Protein AF-A0A7C3RPQ7-F1 (afdb_monomer_lite)

Radius of gyration: 27.74 Å; chains: 1; bounding box: 63×37×67 Å

Structure (mmCIF, N/CA/C/O backbone):
data_AF-A0A7C3RPQ7-F1
#
_entry.id   AF-A0A7C3RPQ7-F1
#
loop_
_atom_site.group_PDB
_atom_site.id
_atom_site.type_symbol
_atom_site.label_atom_id
_atom_site.label_alt_id
_atom_site.label_comp_id
_atom_site.label_asym_id
_atom_site.label_entity_id
_atom_site.label_seq_id
_atom_site.pdbx_PDB_ins_code
_atom_site.Cartn_x
_atom_site.Cartn_y
_atom_site.Cartn_z
_atom_site.occupancy
_atom_site.B_iso_or_equiv
_atom_site.auth_seq_id
_atom_site.auth_comp_id
_atom_site.auth_asym_id
_atom_site.auth_atom_id
_atom_site.pdbx_PDB_model_num
ATOM 1 N N . MET A 1 1 ? -21.076 -0.444 33.026 1.00 83.12 1 MET A N 1
ATOM 2 C CA . MET A 1 1 ? -22.097 0.282 33.820 1.00 83.12 1 MET A CA 1
ATOM 3 C C . MET A 1 1 ? -21.781 0.429 35.318 1.00 83.12 1 MET A C 1
ATOM 5 O O . MET A 1 1 ? -22.045 1.489 35.872 1.00 83.12 1 MET A O 1
ATOM 9 N N . VAL A 1 2 ? -21.189 -0.571 35.990 1.00 81.50 2 VAL A N 1
ATOM 10 C CA . VAL A 1 2 ? -20.869 -0.505 37.440 1.00 81.50 2 VAL A CA 1
ATOM 11 C C . VAL A 1 2 ? -19.926 0.653 37.807 1.00 81.50 2 VAL A C 1
ATOM 13 O O . VAL A 1 2 ? -20.178 1.352 38.784 1.00 81.50 2 VAL A O 1
ATOM 16 N N . ILE A 1 3 ? -18.874 0.889 37.015 1.00 82.00 3 ILE A N 1
ATOM 17 C CA . ILE A 1 3 ? -17.899 1.972 37.252 1.00 82.00 3 ILE A CA 1
ATOM 18 C C . ILE A 1 3 ? -18.553 3.350 37.078 1.00 82.00 3 ILE A C 1
ATOM 20 O O . ILE A 1 3 ? -18.459 4.184 37.970 1.00 82.00 3 ILE A O 1
ATOM 24 N N . ALA A 1 4 ? -19.298 3.556 35.986 1.00 77.06 4 ALA A N 1
ATOM 25 C CA . ALA A 1 4 ? -20.034 4.799 35.747 1.00 77.06 4 ALA A CA 1
ATOM 26 C C . ALA A 1 4 ? -21.041 5.102 36.871 1.00 77.06 4 ALA A C 1
ATOM 28 O O . ALA A 1 4 ? -21.122 6.231 37.339 1.00 77.06 4 ALA A O 1
ATOM 29 N N . LYS A 1 5 ? -21.751 4.085 37.383 1.00 82.25 5 LYS A N 1
ATOM 30 C CA . LYS A 1 5 ? -22.675 4.253 38.516 1.00 82.25 5 LYS A CA 1
ATOM 31 C C . LYS A 1 5 ? -21.952 4.718 39.786 1.00 82.25 5 LYS A C 1
ATOM 33 O O . LYS A 1 5 ? -22.475 5.562 40.506 1.00 82.25 5 LYS A O 1
ATOM 38 N N . LYS A 1 6 ? -20.753 4.185 40.057 1.00 82.12 6 LYS A N 1
ATOM 39 C CA . LYS A 1 6 ? -19.916 4.627 41.186 1.00 82.12 6 LYS A CA 1
ATOM 40 C C . LYS A 1 6 ? -19.424 6.065 40.999 1.00 82.12 6 LYS A C 1
ATOM 42 O O . LYS A 1 6 ? -19.478 6.830 41.952 1.00 82.12 6 LYS A O 1
ATOM 47 N N . ALA A 1 7 ? -19.015 6.438 39.787 1.00 78.25 7 ALA A N 1
ATOM 48 C CA . ALA A 1 7 ? -18.583 7.799 39.470 1.00 78.25 7 ALA A CA 1
ATOM 49 C C . ALA A 1 7 ? -19.721 8.825 39.630 1.00 78.25 7 ALA A C 1
ATOM 51 O O . ALA A 1 7 ? -19.494 9.899 40.179 1.00 78.25 7 ALA A O 1
ATOM 52 N N . ALA A 1 8 ? -20.954 8.481 39.233 1.00 78.56 8 ALA A N 1
ATOM 53 C CA . ALA A 1 8 ? -22.124 9.342 39.440 1.00 78.56 8 ALA A CA 1
ATOM 54 C C . ALA A 1 8 ? -22.437 9.520 40.931 1.00 78.56 8 ALA A C 1
ATOM 56 O O . ALA A 1 8 ? -22.646 10.636 41.395 1.00 78.56 8 ALA A O 1
ATOM 57 N N . ALA A 1 9 ? -22.399 8.430 41.706 1.00 80.12 9 ALA A N 1
ATOM 58 C CA . ALA A 1 9 ? -22.599 8.483 43.156 1.00 80.12 9 ALA A CA 1
ATOM 59 C C . ALA A 1 9 ? -21.505 9.289 43.881 1.00 80.12 9 ALA A C 1
ATOM 61 O O . ALA A 1 9 ? -21.768 9.884 44.921 1.00 80.12 9 ALA A O 1
ATOM 62 N N . ALA A 1 10 ? -20.292 9.323 43.324 1.00 84.75 10 ALA A N 1
ATOM 63 C CA . ALA A 1 10 ? -19.179 10.131 43.810 1.00 84.75 10 ALA A CA 1
ATOM 64 C C . ALA A 1 10 ? -19.203 11.589 43.301 1.00 84.75 10 ALA A C 1
ATOM 66 O O . ALA A 1 10 ? -18.283 12.344 43.606 1.00 84.75 10 ALA A O 1
ATOM 67 N N . GLY A 1 11 ? -20.207 11.986 42.506 1.00 84.50 11 GLY A N 1
ATOM 68 C CA . GLY A 1 11 ? -20.312 13.327 41.916 1.00 84.50 11 GLY A CA 1
ATOM 69 C C . GLY A 1 11 ? -19.257 13.640 40.848 1.00 84.50 11 GLY A C 1
ATOM 70 O O . GLY A 1 11 ? -19.089 14.795 40.474 1.00 84.50 11 GLY A O 1
ATOM 71 N N . GLN A 1 12 ? -18.529 12.631 40.360 1.00 82.19 12 GLN A N 1
ATOM 72 C CA . GLN A 1 12 ? -17.470 12.791 39.355 1.00 82.19 12 GLN A CA 1
ATOM 73 C C . GLN A 1 12 ? -18.015 12.901 37.928 1.00 82.19 12 GLN A C 1
ATOM 75 O O . GLN A 1 12 ? -17.314 13.365 37.034 1.00 82.19 12 GLN A O 1
ATOM 80 N N . ILE A 1 13 ? -19.253 12.458 37.711 1.00 85.25 13 ILE A N 1
ATOM 81 C CA . ILE A 1 13 ? -19.991 12.673 36.469 1.00 85.25 13 ILE A CA 1
ATOM 82 C C . ILE A 1 13 ? -21.340 13.292 36.798 1.00 85.25 13 ILE A C 1
ATOM 84 O O . ILE A 1 13 ? -21.960 12.957 37.810 1.00 85.25 13 ILE A O 1
ATOM 88 N N . ASP A 1 14 ? -21.781 14.191 35.926 1.00 88.81 14 ASP A N 1
ATOM 89 C CA . ASP A 1 14 ? -23.092 14.808 36.035 1.00 88.81 14 ASP A CA 1
ATOM 90 C C . ASP A 1 14 ? -24.215 13.754 35.946 1.00 88.81 14 ASP A C 1
ATOM 92 O O . ASP A 1 14 ? -24.106 12.743 35.244 1.00 88.81 14 ASP A O 1
ATOM 96 N N . THR A 1 15 ? -25.308 13.989 36.676 1.00 84.06 15 THR A N 1
ATOM 97 C CA . THR A 1 15 ? -26.418 13.029 36.777 1.00 84.06 15 THR A CA 1
ATOM 98 C C . THR A 1 15 ? -27.167 12.893 35.451 1.00 84.06 15 THR A C 1
ATOM 100 O O . THR A 1 15 ? -27.585 11.789 35.099 1.00 84.06 15 THR A O 1
ATOM 103 N N . VAL A 1 16 ? -27.293 13.982 34.683 1.00 86.75 16 VAL A N 1
ATOM 104 C CA . VAL A 1 16 ? -27.917 13.963 33.352 1.00 86.75 16 VAL A CA 1
ATOM 105 C C . VAL A 1 16 ? -27.021 13.210 32.372 1.00 86.75 16 VAL A C 1
ATOM 107 O O . VAL A 1 16 ? -27.500 12.332 31.655 1.00 86.75 16 VAL A O 1
ATOM 110 N N . ALA A 1 17 ? -25.710 13.463 32.413 1.00 85.19 17 ALA A N 1
ATOM 111 C CA . ALA A 1 17 ? -24.733 12.735 31.600 1.00 85.19 17 ALA A CA 1
ATOM 112 C C . ALA A 1 17 ? -24.715 11.222 31.904 1.00 85.19 17 ALA A C 1
ATOM 114 O O . ALA A 1 17 ? -24.620 10.391 30.996 1.00 85.19 17 ALA A O 1
ATOM 115 N N . PHE A 1 18 ? -24.843 10.838 33.177 1.00 88.06 18 PHE A N 1
ATOM 116 C CA . PHE A 1 18 ? -24.952 9.433 33.569 1.00 88.06 18 PHE A CA 1
ATOM 117 C C . PHE A 1 18 ? -26.238 8.777 33.055 1.00 88.06 18 PHE A C 1
ATOM 119 O O . PHE A 1 18 ? -26.205 7.632 32.595 1.00 88.06 18 PHE A O 1
ATOM 126 N N . GLU A 1 19 ? -27.366 9.481 33.128 1.00 89.88 19 GLU A N 1
ATOM 127 C CA . GLU A 1 19 ? -28.651 8.960 32.668 1.00 89.88 19 GLU A CA 1
ATOM 128 C C . GLU A 1 19 ? -28.667 8.772 31.145 1.00 89.88 19 GLU A C 1
ATOM 130 O O . GLU A 1 19 ? -29.094 7.725 30.654 1.00 89.88 19 GLU A O 1
ATOM 135 N N . GLU A 1 20 ? -28.094 9.712 30.394 1.00 91.06 20 GLU A N 1
ATOM 136 C CA . GLU A 1 20 ? -27.922 9.571 28.948 1.00 91.06 20 GLU A CA 1
ATOM 137 C C . GLU A 1 20 ? -27.051 8.353 28.593 1.00 91.06 20 GLU A C 1
ATOM 139 O O . GLU A 1 20 ? -27.412 7.542 27.731 1.00 91.06 20 GLU A O 1
ATOM 144 N N . LEU A 1 21 ? -25.933 8.170 29.305 1.00 89.88 21 LEU A N 1
ATOM 145 C CA . LEU A 1 21 ? -25.074 6.997 29.150 1.00 89.88 21 LEU A CA 1
ATOM 146 C C . LEU A 1 21 ? -25.831 5.698 29.457 1.00 89.88 21 LEU A C 1
ATOM 148 O O . LEU A 1 21 ? -25.684 4.715 28.728 1.00 89.88 21 LEU A O 1
ATOM 152 N N . ARG A 1 22 ? -26.657 5.683 30.510 1.00 91.31 22 ARG A N 1
ATOM 153 C CA . ARG A 1 22 ? -27.467 4.520 30.896 1.00 91.31 22 ARG A CA 1
ATOM 154 C C . ARG A 1 22 ? -28.444 4.128 29.796 1.00 91.31 22 ARG A C 1
ATOM 156 O O . ARG A 1 22 ? -28.529 2.945 29.470 1.00 91.31 22 ARG A O 1
ATOM 163 N N . VAL A 1 23 ? -29.156 5.096 29.222 1.00 93.25 23 VAL A N 1
ATOM 164 C CA . VAL A 1 23 ? -30.125 4.850 28.145 1.00 93.25 23 VAL A CA 1
ATOM 165 C C . VAL A 1 23 ? -29.431 4.253 26.921 1.00 93.25 23 VAL A C 1
ATOM 167 O O . VAL A 1 23 ? -29.853 3.205 26.428 1.00 93.25 23 VAL A O 1
ATOM 170 N N . ARG A 1 24 ? -28.325 4.859 26.471 1.00 91.44 24 ARG A N 1
ATOM 171 C CA . ARG A 1 24 ? -27.569 4.374 25.304 1.00 91.44 24 ARG A CA 1
ATOM 172 C C . ARG A 1 24 ? -26.973 2.986 25.541 1.00 91.44 24 ARG A C 1
ATOM 174 O O . ARG A 1 24 ? -27.089 2.115 24.682 1.00 91.44 24 ARG A O 1
ATOM 181 N N . PHE A 1 25 ? -26.383 2.758 26.715 1.00 91.44 25 PHE A N 1
ATOM 182 C CA . PHE A 1 25 ? -25.832 1.455 27.086 1.00 91.44 25 PHE A CA 1
ATOM 183 C C . PHE A 1 25 ? -26.914 0.370 27.097 1.00 91.44 25 PHE A C 1
ATOM 185 O O . PHE A 1 25 ? -26.709 -0.705 26.537 1.00 91.44 25 PHE A O 1
ATOM 192 N N . ASN A 1 26 ? -28.079 0.655 27.686 1.00 92.19 26 ASN A N 1
ATOM 193 C CA . ASN A 1 26 ? -29.179 -0.303 27.754 1.00 92.19 26 ASN A CA 1
ATOM 194 C C . ASN A 1 26 ? -29.728 -0.653 26.366 1.00 92.19 26 ASN A C 1
ATOM 196 O O . ASN A 1 26 ? -30.037 -1.816 26.129 1.00 92.19 26 ASN A O 1
ATOM 200 N N . ALA A 1 27 ? -29.802 0.309 25.441 1.00 92.94 27 ALA A N 1
ATOM 201 C CA . ALA A 1 27 ? -30.223 0.042 24.066 1.00 92.94 27 ALA A CA 1
ATOM 202 C C . ALA A 1 27 ? -29.279 -0.947 23.358 1.00 92.94 27 ALA A C 1
ATOM 204 O O . ALA A 1 27 ? -29.734 -1.934 22.781 1.00 92.94 27 ALA A O 1
ATOM 205 N N . VAL A 1 28 ? -27.963 -0.730 23.469 1.00 91.44 28 VAL A N 1
ATOM 206 C CA . VAL A 1 28 ? -26.951 -1.644 22.909 1.00 91.44 28 VAL A CA 1
ATOM 207 C C . VAL A 1 28 ? -27.006 -3.010 23.593 1.00 91.44 28 VAL A C 1
ATOM 20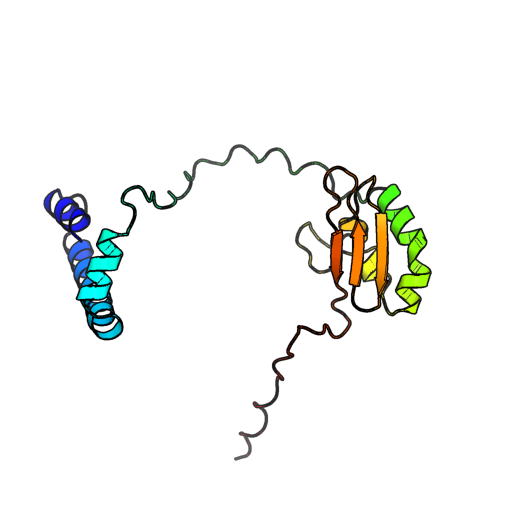9 O O . VAL A 1 28 ? -26.919 -4.036 22.924 1.00 91.44 28 VAL A O 1
ATOM 212 N N . HIS A 1 29 ? -27.187 -3.042 24.914 1.00 88.25 29 HIS A N 1
ATOM 213 C CA . HIS A 1 29 ? -27.254 -4.285 25.676 1.00 88.25 29 HIS A CA 1
ATOM 214 C C . HIS A 1 29 ? -28.483 -5.133 25.312 1.00 88.25 29 HIS A C 1
ATOM 216 O O . HIS A 1 29 ? -28.347 -6.334 25.107 1.00 88.25 29 HIS A O 1
ATOM 222 N N . GLN A 1 30 ? -29.659 -4.515 25.166 1.00 92.44 30 GLN A N 1
ATOM 223 C CA . GLN A 1 30 ? -30.880 -5.205 24.735 1.00 92.44 30 GLN A CA 1
ATOM 224 C C . GLN A 1 30 ? -30.756 -5.744 23.307 1.00 92.44 30 GLN A C 1
ATOM 226 O O . GLN A 1 30 ? -31.116 -6.891 23.049 1.00 92.44 30 GLN A O 1
ATOM 231 N N . TRP A 1 31 ? -30.185 -4.952 22.393 1.00 94.12 31 TRP A N 1
ATOM 232 C CA . TRP A 1 31 ? -29.884 -5.424 21.042 1.00 94.12 31 TRP A CA 1
ATOM 233 C C . TRP A 1 31 ? -28.925 -6.621 21.063 1.00 94.12 31 TRP A C 1
ATOM 235 O O . TRP A 1 31 ? -29.178 -7.624 20.400 1.00 94.12 31 TRP A O 1
ATOM 245 N N . ALA A 1 32 ? -27.864 -6.547 21.869 1.00 89.12 32 ALA A N 1
ATOM 246 C CA . ALA A 1 32 ? -26.887 -7.620 21.984 1.00 89.12 32 ALA A CA 1
ATOM 247 C C . ALA A 1 32 ? -27.517 -8.906 22.537 1.00 89.12 32 ALA A C 1
ATOM 249 O O . ALA A 1 32 ? -27.265 -9.973 21.984 1.00 89.12 32 ALA A O 1
ATOM 250 N N . ILE A 1 33 ? -28.358 -8.820 23.577 1.00 92.44 33 ILE A N 1
ATOM 251 C CA . ILE A 1 33 ? -29.079 -9.985 24.118 1.00 92.44 33 ILE A CA 1
ATOM 252 C C . ILE A 1 33 ? -29.952 -10.620 23.034 1.00 92.44 33 ILE A C 1
ATOM 254 O O . ILE A 1 33 ? -29.911 -11.833 22.857 1.00 92.44 33 ILE A O 1
ATOM 258 N N . GLY A 1 34 ? -30.703 -9.811 22.283 1.00 90.25 34 GLY A N 1
ATOM 259 C CA . GLY A 1 34 ? -31.560 -10.316 21.211 1.00 90.25 34 GLY A CA 1
ATOM 260 C C . GLY A 1 34 ? -30.787 -10.947 20.048 1.00 90.25 34 GLY A C 1
ATOM 261 O O . GLY A 1 34 ? -31.275 -11.896 19.442 1.00 90.25 34 GLY A O 1
ATOM 262 N N . HIS A 1 35 ? -29.594 -10.438 19.731 1.00 92.06 35 HIS A N 1
ATOM 263 C CA . HIS A 1 35 ? -28.811 -10.900 18.584 1.00 92.06 35 HIS A CA 1
ATOM 264 C C . HIS A 1 35 ? -27.888 -12.084 18.905 1.00 92.06 35 HIS A C 1
ATOM 266 O O . HIS A 1 35 ? -27.747 -12.988 18.086 1.00 92.06 35 HIS A O 1
ATOM 272 N N . PHE A 1 36 ? -27.263 -12.086 20.084 1.00 89.00 36 PHE A N 1
ATOM 273 C CA . PHE A 1 36 ? -26.253 -13.076 20.471 1.00 89.00 36 PHE A CA 1
ATOM 274 C C . PHE A 1 36 ? -26.744 -14.082 21.518 1.00 89.00 36 PHE A C 1
ATOM 276 O O . PHE A 1 36 ? -26.122 -15.126 21.681 1.00 89.00 36 PHE A O 1
ATOM 283 N N . GLY A 1 37 ? -27.842 -13.792 22.220 1.00 89.69 37 GLY A N 1
ATOM 284 C CA . GLY A 1 37 ? -28.292 -14.572 23.370 1.00 89.69 37 GLY A CA 1
ATOM 285 C C . GLY A 1 37 ? -27.540 -14.209 24.654 1.00 89.69 37 GLY A C 1
ATOM 286 O O . GLY A 1 37 ? -26.344 -13.909 24.654 1.00 89.69 37 GLY A O 1
ATOM 287 N N . GLU A 1 38 ? -28.255 -14.229 25.779 1.00 89.38 38 GLU A N 1
ATOM 288 C CA . GLU A 1 38 ? -27.708 -13.840 27.085 1.00 89.38 38 GLU A CA 1
ATOM 289 C C . GLU A 1 38 ? -26.572 -14.768 27.547 1.00 89.38 38 GLU A C 1
ATOM 291 O O . GLU A 1 38 ? -25.544 -14.295 28.031 1.00 89.38 38 GLU A O 1
ATOM 296 N N . GLU A 1 39 ? -26.711 -16.080 27.338 1.00 86.81 39 GLU A N 1
ATOM 297 C CA . GLU A 1 39 ? -25.714 -17.070 27.763 1.00 86.81 39 GLU A CA 1
ATOM 298 C C . GLU A 1 39 ? -24.375 -16.900 27.033 1.00 86.81 39 GLU A C 1
ATOM 300 O O . GLU A 1 39 ? -23.323 -16.860 27.674 1.00 86.81 39 GLU A O 1
ATOM 305 N N . CYS A 1 40 ? -24.399 -16.698 25.711 1.00 85.38 40 CYS A N 1
ATOM 306 C CA . CYS A 1 40 ? -23.189 -16.459 24.923 1.00 85.38 40 CYS A CA 1
ATOM 307 C C . CYS A 1 40 ? -22.487 -15.151 25.317 1.00 85.38 40 CYS A C 1
ATOM 309 O O . CYS A 1 40 ? -21.257 -15.095 25.361 1.00 85.38 40 CYS A O 1
ATOM 311 N N . LEU A 1 41 ? -23.248 -14.100 25.648 1.00 86.06 41 LEU A N 1
ATOM 312 C CA . LEU A 1 41 ? -22.678 -12.847 26.149 1.00 86.06 41 LEU A CA 1
ATOM 313 C C . LEU A 1 41 ? -22.011 -13.035 27.514 1.00 86.06 41 LEU A C 1
ATOM 315 O O . LEU A 1 41 ? -20.927 -12.497 27.743 1.00 86.06 41 LEU A O 1
ATOM 319 N N . LEU A 1 42 ? -22.628 -13.803 28.415 1.00 85.75 42 LEU A N 1
ATOM 320 C CA . LEU A 1 42 ? -22.053 -14.102 29.726 1.00 85.75 42 LEU A CA 1
ATOM 321 C C . LEU A 1 42 ? -20.761 -14.917 29.611 1.00 85.75 42 LEU A C 1
ATOM 323 O O . LEU A 1 42 ? -19.800 -14.622 30.324 1.00 85.75 42 LEU A O 1
ATOM 327 N N . GLU A 1 43 ? -20.702 -15.897 28.709 1.00 87.19 43 GLU A N 1
ATOM 328 C CA . GLU A 1 43 ? -19.467 -16.642 28.438 1.00 87.19 43 GLU A CA 1
ATOM 329 C C . GLU A 1 43 ? -18.363 -15.741 27.876 1.00 87.19 43 GLU A C 1
ATOM 331 O O . GLU A 1 43 ? -17.235 -15.763 28.373 1.00 87.19 43 GLU A O 1
ATOM 336 N N . ALA A 1 44 ? -18.693 -14.880 26.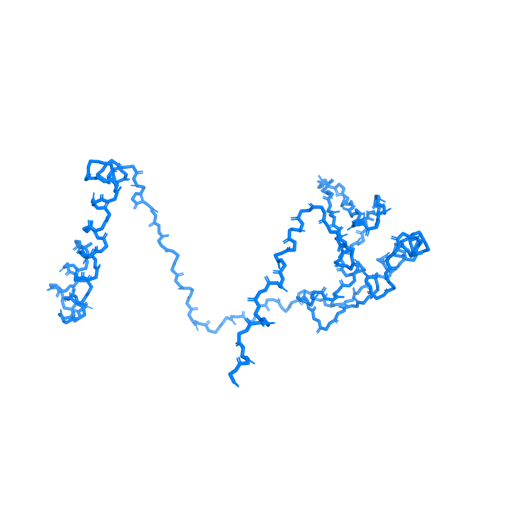910 1.00 84.56 44 ALA A N 1
ATOM 337 C CA . ALA A 1 44 ? -17.738 -13.936 26.338 1.00 84.56 44 ALA A CA 1
ATOM 338 C C . ALA A 1 44 ? -17.179 -12.966 27.393 1.00 84.56 44 ALA A C 1
ATOM 340 O O . ALA A 1 44 ? -15.978 -12.699 27.413 1.00 84.56 44 ALA A O 1
ATOM 341 N N . VAL A 1 45 ? -18.019 -12.478 28.314 1.00 81.19 45 VAL A N 1
ATOM 342 C CA . VAL A 1 45 ? -17.581 -11.617 29.425 1.00 81.19 45 VAL A CA 1
ATOM 343 C C . VAL A 1 45 ? -16.667 -12.369 30.396 1.00 81.19 45 VAL A C 1
ATOM 345 O O . VAL A 1 45 ? -15.714 -11.779 30.899 1.00 81.19 45 VAL A O 1
ATOM 348 N N . ARG A 1 46 ? -16.906 -13.663 30.646 1.00 82.25 46 ARG A N 1
ATOM 349 C CA . ARG A 1 46 ? -16.030 -14.491 31.497 1.00 82.25 46 ARG A CA 1
ATOM 350 C C . ARG A 1 46 ? -14.664 -14.750 30.859 1.00 82.25 46 ARG A C 1
ATOM 352 O O . ARG A 1 46 ? -13.676 -14.835 31.581 1.00 82.25 46 ARG A O 1
ATOM 359 N N . GLY A 1 47 ? -14.610 -14.867 29.531 1.00 81.88 47 GLY A N 1
ATOM 360 C CA . GLY A 1 47 ? -13.366 -15.016 28.769 1.00 81.88 47 GLY A CA 1
ATOM 361 C C . GLY A 1 47 ? -12.637 -13.697 28.487 1.00 81.88 47 GLY A C 1
ATOM 362 O O . GLY A 1 47 ? -11.489 -13.715 28.037 1.00 81.88 47 GLY A O 1
ATOM 363 N N . LEU A 1 48 ? -13.276 -12.550 28.740 1.00 79.44 48 LEU A N 1
ATOM 364 C CA . LEU A 1 48 ? -12.684 -11.241 28.498 1.00 79.44 48 LEU A CA 1
ATOM 365 C C . LEU A 1 48 ? -11.572 -10.977 29.512 1.00 79.44 48 LEU A C 1
ATOM 367 O O . LEU A 1 48 ? -11.782 -10.991 30.726 1.00 79.44 48 LEU A O 1
ATOM 371 N N . ARG A 1 49 ? -10.370 -10.696 29.009 1.00 72.81 49 ARG A N 1
ATOM 372 C CA . ARG A 1 49 ? -9.242 -10.396 29.882 1.00 72.81 49 ARG A CA 1
ATOM 373 C C . ARG A 1 49 ? -9.467 -9.065 30.603 1.00 72.81 49 ARG A C 1
ATOM 375 O O . ARG A 1 49 ? -9.644 -8.024 29.974 1.00 72.81 49 ARG A O 1
ATOM 382 N N . ALA A 1 50 ? -9.419 -9.101 31.932 1.00 66.94 50 ALA A N 1
ATOM 383 C CA . ALA A 1 50 ? -9.591 -7.926 32.788 1.00 66.94 50 ALA A CA 1
ATOM 384 C C . ALA A 1 50 ? -8.410 -6.935 32.730 1.00 66.94 50 ALA A C 1
ATOM 386 O O . ALA A 1 50 ? -8.503 -5.846 33.288 1.00 66.94 50 ALA A O 1
ATOM 387 N N . ASP A 1 51 ? -7.307 -7.307 32.075 1.00 73.31 51 ASP A N 1
ATOM 388 C CA . ASP A 1 51 ? -6.083 -6.511 31.946 1.00 73.31 51 ASP A CA 1
ATOM 389 C C . ASP A 1 51 ? -6.031 -5.666 30.662 1.00 73.31 51 ASP A C 1
ATOM 391 O O . ASP A 1 51 ? -4.993 -5.081 30.346 1.00 73.31 51 ASP A O 1
ATOM 395 N N . TYR A 1 52 ? -7.140 -5.577 29.919 1.00 68.44 52 TYR A N 1
ATOM 396 C CA . TYR A 1 52 ? -7.220 -4.692 28.766 1.00 68.44 52 TYR A CA 1
ATOM 397 C C . TYR A 1 52 ? -7.212 -3.224 29.213 1.00 68.44 52 TYR A C 1
ATOM 399 O O . TYR A 1 52 ? -8.225 -2.680 29.658 1.00 68.44 52 TYR A O 1
ATOM 407 N N . ASN A 1 53 ? -6.061 -2.569 29.063 1.00 67.38 53 ASN A N 1
ATOM 408 C CA . ASN A 1 53 ? -5.963 -1.120 29.156 1.00 67.38 53 ASN A CA 1
ATOM 409 C C . ASN A 1 53 ? -6.432 -0.512 27.835 1.00 67.38 53 ASN A C 1
ATOM 411 O O . ASN A 1 53 ? -5.817 -0.734 26.790 1.00 67.38 53 ASN A O 1
ATOM 415 N N . ALA A 1 54 ? -7.523 0.257 27.886 1.00 66.19 54 ALA A N 1
ATOM 416 C CA . ALA A 1 54 ? -7.926 1.081 26.756 1.00 66.19 54 ALA A CA 1
ATOM 417 C C . ALA A 1 54 ? -6.751 2.000 26.369 1.00 66.19 54 ALA A C 1
ATOM 419 O O . ALA A 1 54 ? -6.094 2.526 27.273 1.00 66.19 54 ALA A O 1
ATOM 420 N N . PRO A 1 55 ? -6.471 2.201 25.069 1.00 72.19 55 PRO A N 1
ATOM 421 C CA . PRO A 1 55 ? -5.441 3.136 24.642 1.00 72.19 55 PRO A CA 1
ATOM 422 C C . PRO A 1 55 ? -5.759 4.507 25.237 1.00 72.19 55 PRO A C 1
ATOM 424 O O . PRO A 1 55 ? -6.792 5.102 24.924 1.00 72.19 55 PRO A O 1
ATOM 427 N N . VAL A 1 56 ? -4.915 4.969 26.156 1.00 78.00 56 VAL A N 1
ATOM 428 C CA . VAL A 1 56 ? -5.052 6.303 26.735 1.00 78.00 56 VAL A CA 1
ATOM 429 C C . VAL A 1 56 ? -4.733 7.288 25.608 1.00 78.00 56 VAL A C 1
ATOM 431 O O . VAL A 1 56 ? -3.698 7.108 24.960 1.00 78.00 56 VAL A O 1
ATOM 434 N N . PRO A 1 57 ? -5.597 8.279 25.313 1.00 67.56 57 PRO A N 1
ATOM 435 C CA . PRO A 1 57 ? -5.230 9.343 24.388 1.00 67.56 57 PRO A CA 1
ATOM 436 C C . PRO A 1 57 ? -3.930 9.974 24.888 1.00 67.56 57 PRO A C 1
ATOM 438 O O . PRO A 1 57 ? -3.817 10.295 26.072 1.00 67.56 57 PRO A O 1
ATOM 441 N N . GLU A 1 58 ? -2.928 10.052 24.014 1.00 70.06 58 GLU A N 1
ATOM 442 C CA . 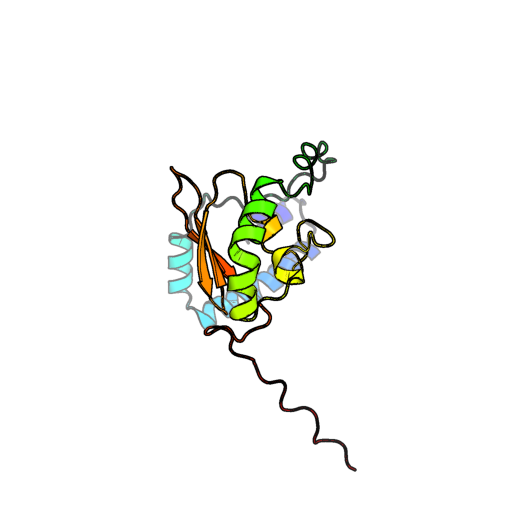GLU A 1 58 ? -1.632 10.626 24.370 1.00 70.06 58 GLU A CA 1
ATOM 443 C C . GLU A 1 58 ? -1.824 12.043 24.923 1.00 70.06 58 GLU A C 1
ATOM 445 O O . GLU A 1 58 ? -2.709 12.775 24.481 1.00 70.06 58 GLU A O 1
ATOM 450 N N . ASP A 1 59 ? -1.008 12.406 25.911 1.00 69.62 59 ASP A N 1
ATOM 451 C CA . ASP A 1 59 ? -1.034 13.726 26.530 1.00 69.62 59 ASP A CA 1
ATOM 452 C C . ASP A 1 59 ? -0.823 14.819 25.465 1.00 69.62 59 ASP A C 1
ATOM 454 O O . ASP A 1 59 ? 0.134 14.760 24.690 1.00 69.62 59 ASP A O 1
ATOM 458 N N . ASP A 1 60 ? -1.704 15.825 25.441 1.00 61.28 60 ASP A N 1
ATOM 459 C CA . ASP A 1 60 ? -1.706 16.956 24.489 1.00 61.28 60 ASP A CA 1
ATOM 460 C C . ASP A 1 60 ? -0.549 17.948 24.743 1.00 61.28 60 ASP A C 1
ATOM 462 O O . ASP A 1 60 ? -0.485 19.039 24.166 1.00 61.28 60 ASP A O 1
ATOM 466 N N . SER A 1 61 ? 0.389 17.574 25.619 1.00 67.12 61 SER A N 1
ATOM 467 C CA . SER A 1 61 ? 1.674 18.239 25.793 1.00 67.12 61 SER A CA 1
ATOM 468 C C . SER A 1 61 ? 2.304 18.522 24.422 1.00 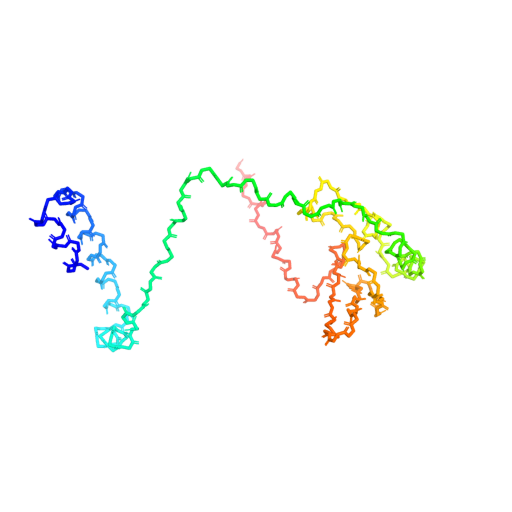67.12 61 SER A C 1
ATOM 470 O O . SER A 1 61 ? 2.337 17.620 23.577 1.00 67.12 61 SER A O 1
ATOM 472 N N . PRO A 1 62 ? 2.831 19.741 24.167 1.00 57.38 62 PRO A N 1
ATOM 473 C CA . PRO A 1 62 ? 3.488 20.055 22.907 1.00 57.38 62 PRO A CA 1
ATOM 474 C C . PRO A 1 62 ? 4.579 19.022 22.683 1.00 57.38 62 PRO A C 1
ATOM 476 O O . PRO A 1 62 ? 5.575 18.998 23.411 1.00 57.38 62 PRO A O 1
ATOM 479 N N . ARG A 1 63 ? 4.345 18.120 21.724 1.00 59.50 63 ARG A N 1
ATOM 480 C CA . ARG A 1 63 ? 5.284 17.052 21.405 1.00 59.50 63 ARG A CA 1
ATOM 481 C C . ARG A 1 63 ? 6.640 17.715 21.242 1.00 59.50 63 ARG A C 1
ATOM 483 O O . ARG A 1 63 ? 6.775 18.614 20.408 1.00 59.50 63 ARG A O 1
ATOM 490 N N . ALA A 1 64 ? 7.622 17.300 22.046 1.00 57.91 64 ALA A N 1
ATOM 491 C CA . ALA A 1 64 ? 9.010 17.619 21.756 1.00 57.91 64 ALA A CA 1
ATOM 492 C C . ALA A 1 64 ? 9.196 17.311 20.274 1.00 57.91 64 ALA A C 1
ATOM 494 O O . ALA A 1 64 ? 8.829 16.209 19.852 1.00 57.91 64 ALA A O 1
ATOM 495 N N . SER A 1 65 ? 9.615 18.316 19.497 1.00 54.44 65 SER A N 1
ATOM 496 C CA . SER A 1 65 ? 9.725 18.229 18.045 1.00 54.44 65 SER A CA 1
ATOM 497 C C . SER A 1 65 ? 10.228 16.842 17.692 1.00 54.44 65 SER A C 1
ATOM 499 O O . SER A 1 65 ? 11.318 16.470 18.138 1.00 54.44 65 SER A O 1
ATOM 501 N N . LEU A 1 66 ? 9.397 16.064 16.981 1.00 50.25 66 LEU A N 1
ATOM 502 C CA . LEU A 1 66 ? 9.786 14.759 16.449 1.00 50.25 66 LEU A CA 1
ATOM 503 C C . LEU A 1 66 ? 11.230 14.890 15.969 1.00 50.25 66 LEU A C 1
ATOM 505 O O . LEU A 1 66 ? 11.511 15.912 15.326 1.00 50.25 66 LEU A O 1
ATOM 509 N N . PRO A 1 67 ? 12.143 13.946 16.285 1.00 45.75 67 PRO A N 1
ATOM 510 C CA . PRO A 1 67 ? 13.497 14.004 15.760 1.00 45.75 67 PRO A CA 1
ATOM 511 C C . PRO A 1 67 ? 13.361 14.293 14.277 1.00 45.75 67 PRO A C 1
ATOM 513 O O . PRO A 1 67 ? 12.712 13.521 13.567 1.00 45.75 67 PRO A O 1
ATOM 516 N N . GLN A 1 68 ? 13.838 15.487 13.906 1.00 49.53 68 GLN A N 1
ATOM 517 C CA . GLN A 1 68 ? 13.644 16.133 12.616 1.00 49.53 68 GLN A CA 1
ATOM 518 C C . GLN A 1 68 ? 13.625 15.037 11.564 1.00 49.53 68 GLN A C 1
ATOM 520 O O . GLN A 1 68 ? 14.619 14.305 11.479 1.00 49.53 68 GLN A O 1
ATOM 525 N N . ALA A 1 69 ? 12.463 14.858 10.914 1.00 46.03 69 ALA A N 1
ATOM 526 C CA . ALA A 1 69 ? 12.180 13.783 9.968 1.00 46.03 69 ALA A CA 1
ATOM 527 C C . ALA A 1 69 ? 13.477 13.387 9.283 1.00 46.03 69 ALA A C 1
ATOM 529 O O . ALA A 1 69 ? 14.115 14.266 8.698 1.00 46.03 69 ALA A O 1
ATOM 530 N N . ARG A 1 70 ? 13.933 12.140 9.499 1.00 46.78 70 ARG A N 1
ATOM 531 C CA . ARG A 1 70 ? 15.252 11.689 9.051 1.00 46.78 70 ARG A CA 1
ATOM 532 C C . ARG A 1 70 ? 15.463 12.163 7.622 1.00 46.78 70 ARG A C 1
ATOM 534 O O . ARG A 1 70 ? 14.875 11.628 6.696 1.00 46.78 70 ARG A O 1
ATOM 541 N N . ARG A 1 71 ? 16.279 13.209 7.543 1.00 42.75 71 ARG A N 1
ATOM 542 C CA . ARG A 1 71 ? 17.073 13.704 6.436 1.00 42.75 71 ARG A CA 1
ATOM 543 C C . ARG A 1 71 ? 16.606 13.208 5.073 1.00 42.75 71 ARG A C 1
ATOM 545 O O . ARG A 1 71 ? 16.977 12.126 4.645 1.00 42.75 71 ARG A O 1
ATOM 552 N N . SER A 1 72 ? 15.967 14.139 4.383 1.00 48.38 72 SER A N 1
ATOM 553 C CA . SER A 1 72 ? 16.017 14.293 2.943 1.00 48.38 72 SER A CA 1
ATOM 554 C C . SER A 1 72 ? 15.272 13.266 2.105 1.00 48.38 72 SER A C 1
ATOM 556 O O . SER A 1 72 ? 15.676 12.117 1.967 1.00 48.38 72 SER A O 1
ATOM 558 N N . ASP A 1 73 ? 14.292 13.785 1.376 1.00 56.62 73 ASP A N 1
ATOM 559 C CA . ASP A 1 73 ? 13.782 13.276 0.102 1.00 56.62 73 ASP A CA 1
ATOM 560 C C . ASP A 1 73 ? 14.872 13.214 -0.999 1.00 56.62 73 ASP A C 1
ATOM 562 O O . ASP A 1 73 ? 14.608 13.454 -2.175 1.00 56.62 73 ASP A O 1
ATOM 566 N N . HIS A 1 74 ? 16.134 12.949 -0.644 1.00 64.75 74 HIS A N 1
ATOM 567 C CA . HIS A 1 74 ? 17.194 12.733 -1.616 1.00 64.75 74 HIS A CA 1
ATOM 568 C C . HIS A 1 74 ? 17.164 11.275 -2.032 1.00 64.75 74 HIS A C 1
ATOM 570 O O . HIS A 1 74 ? 17.678 10.391 -1.349 1.00 64.75 74 HIS A O 1
ATOM 576 N N . VAL A 1 75 ? 16.542 11.065 -3.184 1.00 76.75 75 VAL A N 1
ATOM 577 C CA . VAL A 1 75 ? 16.740 9.879 -4.002 1.00 76.75 75 VAL A CA 1
ATOM 578 C C . VAL A 1 75 ? 18.248 9.647 -4.147 1.00 76.75 75 VAL A C 1
ATOM 580 O O . VAL A 1 75 ? 18.978 10.546 -4.572 1.00 76.75 75 VAL A O 1
ATOM 583 N N . SER A 1 76 ? 18.736 8.477 -3.729 1.00 85.62 76 SER A N 1
ATOM 584 C CA . SER A 1 76 ? 20.166 8.175 -3.797 1.00 85.62 76 SER A CA 1
ATOM 585 C C . SER A 1 76 ? 20.608 7.981 -5.249 1.00 85.62 76 SER A C 1
ATOM 587 O O . SER A 1 76 ? 19.839 7.514 -6.088 1.00 85.62 76 SER A O 1
ATOM 589 N N . ALA A 1 77 ? 21.869 8.304 -5.552 1.00 88.75 77 ALA A N 1
ATOM 590 C CA . ALA A 1 77 ? 22.437 8.035 -6.875 1.00 88.75 77 ALA A CA 1
ATOM 591 C C . ALA A 1 77 ? 22.367 6.537 -7.229 1.00 88.75 77 ALA A C 1
ATOM 593 O O . ALA A 1 77 ? 22.097 6.191 -8.375 1.00 88.75 77 ALA A O 1
ATOM 594 N N . ASP A 1 78 ? 22.523 5.662 -6.231 1.00 89.44 78 ASP A N 1
ATOM 595 C CA . ASP A 1 78 ? 22.352 4.215 -6.389 1.00 89.44 78 ASP A CA 1
ATOM 596 C C . ASP A 1 78 ? 20.932 3.856 -6.844 1.00 89.44 78 ASP A C 1
ATOM 598 O O . ASP A 1 78 ? 20.766 3.048 -7.753 1.00 89.44 78 ASP A O 1
ATOM 602 N N . ALA A 1 79 ? 19.905 4.471 -6.245 1.00 91.00 79 ALA A N 1
ATOM 603 C CA . ALA A 1 79 ? 18.514 4.239 -6.624 1.00 91.00 79 ALA A CA 1
ATOM 604 C C . ALA A 1 79 ? 18.245 4.688 -8.067 1.00 91.00 79 ALA A C 1
ATOM 606 O O . ALA A 1 79 ? 17.591 3.965 -8.815 1.00 91.00 79 ALA A O 1
ATOM 607 N N . ILE A 1 80 ? 18.795 5.836 -8.478 1.00 92.31 80 ILE A N 1
ATOM 608 C CA . ILE A 1 80 ? 18.701 6.317 -9.866 1.00 92.31 80 ILE A CA 1
ATOM 609 C C . ILE A 1 80 ? 19.357 5.312 -10.815 1.00 92.31 80 ILE A C 1
ATOM 611 O O . ILE A 1 80 ? 18.721 4.893 -11.775 1.00 92.31 80 ILE A O 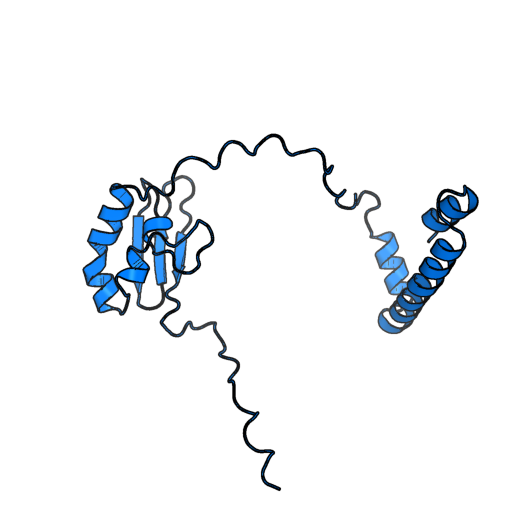1
ATOM 615 N N . ALA A 1 81 ? 20.574 4.857 -10.510 1.00 93.50 81 ALA A N 1
ATOM 616 C CA . ALA A 1 81 ? 21.293 3.896 -11.344 1.00 93.50 81 ALA A CA 1
ATOM 617 C C . ALA A 1 81 ? 20.561 2.547 -11.472 1.00 93.50 81 ALA A C 1
ATOM 619 O O . ALA A 1 81 ? 20.573 1.935 -12.539 1.00 93.50 81 ALA A O 1
ATOM 620 N N . MET A 1 82 ? 19.897 2.081 -10.407 1.00 93.88 82 MET A N 1
ATOM 621 C CA . MET A 1 82 ? 19.069 0.871 -10.459 1.00 93.88 82 MET A CA 1
ATOM 622 C C . MET A 1 82 ? 17.859 1.047 -11.378 1.00 93.88 82 MET A C 1
ATOM 624 O O . MET A 1 82 ? 17.554 0.148 -12.158 1.00 93.88 82 MET A O 1
ATOM 628 N N . VAL A 1 83 ? 17.181 2.195 -11.306 1.00 94.75 83 VAL A N 1
ATOM 629 C CA . VAL A 1 83 ? 16.050 2.495 -12.194 1.00 94.75 83 VAL A CA 1
ATOM 630 C C . VAL A 1 83 ? 16.522 2.666 -13.639 1.00 94.75 83 VAL A C 1
ATOM 632 O O . VAL A 1 83 ? 15.901 2.108 -14.539 1.00 94.75 83 VAL A O 1
ATOM 635 N N . ASP A 1 84 ? 17.647 3.347 -13.868 1.00 95.75 84 ASP A N 1
ATOM 636 C CA . ASP A 1 84 ? 18.261 3.491 -15.195 1.00 95.75 84 ASP A CA 1
ATOM 637 C C . ASP A 1 84 ? 18.578 2.126 -15.824 1.00 95.75 84 ASP A C 1
ATOM 639 O O . ASP A 1 84 ? 18.403 1.946 -17.027 1.00 95.75 84 ASP A O 1
ATOM 643 N N . ALA A 1 85 ? 19.001 1.143 -15.023 1.00 95.38 85 ALA A N 1
ATOM 644 C CA . ALA A 1 85 ? 19.309 -0.198 -15.514 1.00 95.38 85 ALA A CA 1
ATOM 645 C C . ALA A 1 85 ? 18.076 -0.958 -16.035 1.00 95.38 85 ALA A C 1
ATOM 647 O O . ALA A 1 85 ? 18.226 -1.820 -16.899 1.00 95.38 85 ALA A O 1
ATOM 648 N N . ILE A 1 86 ? 16.876 -0.644 -15.532 1.00 95.56 86 ILE A N 1
ATOM 649 C CA . ILE A 1 86 ? 15.629 -1.334 -15.900 1.00 95.56 86 ILE A CA 1
ATOM 650 C C . ILE A 1 86 ? 14.675 -0.475 -16.736 1.00 95.56 86 ILE A C 1
ATOM 652 O O . ILE A 1 86 ? 13.605 -0.951 -17.104 1.00 95.56 86 ILE A O 1
ATOM 656 N N . VAL A 1 87 ? 15.012 0.789 -17.016 1.00 96.06 87 VAL A N 1
ATOM 657 C CA . VAL A 1 87 ? 14.070 1.754 -17.608 1.00 96.06 87 VAL A CA 1
ATOM 658 C C . VAL A 1 87 ? 13.548 1.294 -18.966 1.00 96.06 87 VAL A C 1
ATOM 660 O O . VAL A 1 87 ? 12.343 1.326 -19.197 1.00 96.06 87 VAL A O 1
ATOM 663 N N . GLU A 1 88 ? 14.427 0.799 -19.836 1.00 95.94 88 GLU A N 1
ATOM 664 C CA . GLU A 1 88 ? 14.053 0.327 -21.173 1.00 95.94 88 GLU A CA 1
ATOM 665 C C . GLU A 1 88 ? 13.167 -0.925 -21.096 1.00 95.94 88 GLU A C 1
ATOM 667 O O . GLU A 1 88 ? 12.152 -1.022 -21.787 1.00 95.94 88 GLU A O 1
ATOM 672 N N . GLU A 1 89 ? 13.499 -1.859 -20.199 1.00 96.31 89 GLU A N 1
ATOM 673 C CA . GLU A 1 89 ? 12.702 -3.066 -19.960 1.00 96.31 89 GLU A CA 1
ATOM 674 C C . GLU A 1 89 ? 11.317 -2.710 -19.404 1.00 96.31 89 GLU A C 1
ATOM 676 O O . GLU A 1 89 ? 10.295 -3.127 -19.953 1.00 96.31 89 GLU A O 1
ATOM 681 N N . ALA A 1 90 ? 11.264 -1.870 -18.372 1.00 95.12 90 ALA A N 1
ATOM 682 C CA . ALA A 1 90 ? 10.024 -1.429 -17.748 1.00 95.12 90 ALA A CA 1
ATOM 683 C C . ALA A 1 90 ? 9.134 -0.659 -18.738 1.00 95.12 90 ALA A C 1
ATOM 685 O O . ALA A 1 90 ? 7.927 -0.903 -18.816 1.00 95.12 90 ALA A O 1
ATOM 686 N N . MET A 1 91 ? 9.712 0.231 -19.547 1.00 94.50 91 MET A N 1
ATOM 687 C CA . MET A 1 91 ? 8.964 0.955 -20.575 1.00 94.50 91 MET A CA 1
ATOM 688 C C . MET A 1 91 ? 8.421 0.018 -21.658 1.00 94.50 91 MET A C 1
ATOM 690 O O . MET A 1 91 ? 7.292 0.210 -22.110 1.00 94.50 91 MET A O 1
ATOM 694 N N . SER A 1 92 ? 9.161 -1.036 -22.025 1.00 95.56 92 SER A N 1
ATOM 695 C CA . SER A 1 92 ? 8.697 -2.028 -23.007 1.00 95.56 92 SER A CA 1
ATOM 696 C C . SER A 1 92 ? 7.452 -2.800 -22.549 1.00 95.56 92 SER A C 1
ATOM 698 O O . SER A 1 92 ? 6.618 -3.166 -23.377 1.00 95.56 92 SER A O 1
ATOM 700 N N . VAL A 1 93 ? 7.285 -2.991 -21.234 1.00 94.44 93 VAL A N 1
ATOM 701 C CA . VAL A 1 93 ? 6.117 -3.665 -20.640 1.00 94.44 93 VAL A CA 1
ATOM 702 C C . VAL A 1 93 ? 5.025 -2.692 -20.170 1.00 94.44 93 VAL A C 1
ATOM 704 O O . VAL A 1 93 ? 4.033 -3.125 -19.585 1.00 94.44 93 VAL A O 1
ATOM 707 N N . GLY A 1 94 ? 5.164 -1.391 -20.460 1.00 92.00 94 GLY A N 1
ATOM 708 C CA . GLY A 1 94 ? 4.106 -0.388 -20.286 1.00 92.00 94 GLY A CA 1
ATOM 709 C C . GLY A 1 94 ? 4.238 0.538 -19.073 1.00 92.00 94 GLY A C 1
ATOM 710 O O . GLY A 1 94 ? 3.270 1.218 -18.735 1.00 92.00 94 GLY A O 1
ATOM 711 N N . TRP A 1 95 ? 5.398 0.599 -18.412 1.00 95.25 95 TRP A N 1
ATOM 712 C CA . TRP A 1 95 ? 5.641 1.601 -17.367 1.00 95.25 95 TRP A CA 1
ATOM 713 C C . TRP A 1 95 ? 5.919 2.982 -17.963 1.00 95.25 95 TRP A C 1
ATOM 715 O O . TRP A 1 95 ? 6.636 3.117 -18.955 1.00 95.25 95 TRP A O 1
ATOM 725 N N . SER A 1 96 ? 5.398 4.033 -17.326 1.00 93.19 96 SER A N 1
ATOM 726 C CA . SER A 1 96 ? 5.758 5.408 -17.673 1.00 93.19 96 SER A CA 1
ATOM 727 C C . SER A 1 96 ? 7.017 5.851 -16.928 1.00 93.19 96 SER A C 1
ATOM 729 O O . SER A 1 96 ? 7.310 5.400 -15.818 1.00 93.19 96 SER A O 1
ATOM 731 N N . ARG A 1 97 ? 7.755 6.795 -17.517 1.00 92.56 97 ARG A N 1
ATOM 732 C CA . ARG A 1 97 ? 8.952 7.368 -16.886 1.00 92.56 97 ARG A CA 1
ATOM 733 C C . ARG A 1 97 ? 8.631 8.063 -15.560 1.00 92.56 97 ARG A C 1
ATOM 735 O O . ARG A 1 97 ? 9.416 7.993 -14.623 1.00 92.56 97 ARG A O 1
ATOM 742 N N . GLU A 1 98 ? 7.464 8.690 -15.469 1.00 91.88 98 GLU A N 1
ATOM 743 C CA . GLU A 1 98 ? 6.974 9.345 -14.252 1.00 91.88 98 GLU A CA 1
ATOM 744 C C . GLU A 1 98 ? 6.841 8.330 -13.108 1.00 91.88 98 GLU A C 1
ATOM 746 O O . GLU A 1 98 ? 7.369 8.550 -12.022 1.00 91.88 98 GLU A O 1
ATOM 751 N N . ARG A 1 99 ? 6.275 7.143 -13.375 1.00 92.38 99 ARG A N 1
ATOM 752 C CA . ARG A 1 99 ? 6.166 6.059 -12.379 1.00 92.38 99 ARG A CA 1
ATOM 753 C C . ARG A 1 99 ? 7.502 5.491 -11.919 1.00 92.38 99 ARG A C 1
ATOM 755 O O . ARG A 1 99 ? 7.548 4.807 -10.900 1.00 92.38 99 ARG A O 1
ATOM 762 N N . LEU A 1 100 ? 8.579 5.747 -12.648 1.00 93.25 100 LEU A N 1
ATOM 763 C CA . LEU A 1 100 ? 9.910 5.284 -12.283 1.00 93.25 100 LEU A CA 1
ATOM 764 C C . LEU A 1 100 ? 10.682 6.350 -11.499 1.00 93.25 100 LEU A C 1
ATOM 766 O O . LEU A 1 100 ? 11.248 6.020 -10.459 1.00 93.25 100 LEU A O 1
ATOM 770 N N . TYR A 1 101 ? 10.654 7.613 -11.938 1.00 93.44 101 TYR A N 1
ATOM 771 C CA . TYR A 1 101 ? 11.539 8.668 -11.419 1.00 93.44 101 TYR A CA 1
ATOM 772 C C . TYR A 1 101 ? 10.866 9.760 -10.582 1.00 93.44 101 TYR A C 1
ATOM 774 O O . TYR A 1 101 ? 11.594 10.522 -9.947 1.00 93.44 101 TYR A O 1
ATOM 782 N N . ASP A 1 102 ? 9.537 9.903 -10.595 1.00 90.06 102 ASP A N 1
ATOM 783 C CA . ASP A 1 102 ? 8.886 11.053 -9.952 1.00 90.06 102 ASP A CA 1
ATOM 784 C C . ASP A 1 102 ? 9.132 11.045 -8.426 1.00 90.06 102 ASP A C 1
ATOM 786 O O . ASP A 1 102 ? 8.717 10.105 -7.742 1.00 90.06 102 ASP A O 1
ATOM 790 N N . PRO A 1 103 ? 9.795 12.070 -7.854 1.00 82.88 103 PRO A N 1
ATOM 791 C CA . PRO A 1 103 ? 10.017 12.157 -6.412 1.00 82.88 103 PRO A CA 1
ATOM 792 C C . PRO A 1 103 ? 8.732 12.433 -5.607 1.00 82.88 103 PRO A C 1
ATOM 794 O O . PRO A 1 103 ? 8.742 12.361 -4.371 1.00 82.88 103 PRO A O 1
ATOM 797 N N . GLY A 1 104 ? 7.628 12.760 -6.287 1.00 83.12 104 GLY A N 1
ATOM 798 C CA . GLY A 1 104 ? 6.362 13.163 -5.694 1.00 83.12 104 GLY A CA 1
ATOM 799 C C . GLY A 1 104 ? 6.438 14.515 -4.975 1.00 83.12 104 GLY A C 1
ATOM 800 O O . GLY A 1 104 ? 7.495 15.102 -4.750 1.00 83.12 104 GLY A O 1
ATOM 801 N N . LYS A 1 105 ? 5.277 15.018 -4.562 1.00 80.81 105 LYS A N 1
ATOM 802 C CA . LYS A 1 105 ? 5.103 16.295 -3.848 1.00 80.81 105 LYS A CA 1
ATOM 803 C C . LYS A 1 105 ? 5.290 16.178 -2.331 1.00 80.81 105 LYS A C 1
ATOM 805 O O . LYS A 1 105 ? 5.195 17.179 -1.626 1.00 80.81 105 LYS A O 1
ATOM 810 N N . GLY A 1 106 ? 5.528 14.972 -1.816 1.00 73.50 106 GLY A N 1
ATOM 811 C CA . GLY A 1 106 ? 5.747 14.707 -0.394 1.00 73.50 106 GLY A CA 1
ATOM 812 C C . GLY A 1 106 ? 5.816 13.214 -0.076 1.00 73.50 106 GLY A C 1
ATOM 813 O O . GLY A 1 106 ? 5.575 12.378 -0.943 1.00 73.50 106 GLY A O 1
ATOM 814 N N . ILE A 1 107 ? 6.131 12.874 1.177 1.00 70.50 107 ILE A N 1
ATOM 815 C CA . ILE A 1 107 ? 6.399 11.491 1.625 1.00 70.50 107 ILE A CA 1
ATOM 816 C C . ILE A 1 107 ? 5.209 10.523 1.510 1.00 70.50 107 ILE A C 1
ATOM 818 O O . ILE A 1 107 ? 5.414 9.314 1.481 1.00 70.50 107 ILE A O 1
ATOM 822 N N . PHE A 1 108 ? 3.980 11.040 1.434 1.00 73.25 108 PHE A N 1
ATOM 823 C CA . PHE A 1 108 ? 2.750 10.253 1.268 1.00 73.25 108 PHE A CA 1
ATOM 824 C C . PHE A 1 108 ? 2.105 10.448 -0.111 1.00 73.25 108 PHE A C 1
ATOM 826 O O . PHE A 1 108 ? 0.937 10.110 -0.286 1.00 73.25 108 PHE A O 1
ATOM 833 N N . ASP A 1 109 ? 2.824 11.030 -1.076 1.00 79.06 109 ASP A N 1
ATOM 834 C CA . ASP A 1 109 ? 2.279 11.232 -2.416 1.00 79.06 109 ASP A CA 1
ATOM 835 C C . ASP A 1 109 ? 2.127 9.876 -3.138 1.00 79.06 109 ASP A C 1
ATOM 837 O O . ASP A 1 109 ? 3.134 9.198 -3.367 1.00 79.06 109 ASP A O 1
ATOM 841 N N . PRO A 1 110 ? 0.900 9.467 -3.521 1.00 76.19 110 PRO A N 1
ATOM 842 C CA . PRO A 1 110 ? 0.676 8.237 -4.284 1.00 76.19 110 PRO A CA 1
ATOM 843 C C . PRO A 1 110 ? 1.275 8.285 -5.700 1.00 76.19 110 PRO A C 1
ATOM 845 O O . PRO A 1 110 ? 1.339 7.259 -6.373 1.00 76.19 110 PRO A O 1
ATOM 848 N N . GLY A 1 111 ? 1.682 9.466 -6.174 1.00 82.44 111 GLY A N 1
ATOM 849 C CA . GLY A 1 111 ? 2.401 9.667 -7.426 1.00 82.44 111 GLY A CA 1
ATOM 850 C C . GLY A 1 111 ? 3.891 9.331 -7.365 1.00 82.44 111 GLY A C 1
ATOM 851 O O . GLY A 1 111 ? 4.529 9.348 -8.412 1.00 82.44 111 GLY A O 1
ATOM 852 N N . ARG A 1 112 ? 4.452 9.007 -6.187 1.00 88.50 112 ARG A N 1
ATOM 853 C CA . ARG A 1 112 ? 5.878 8.671 -6.065 1.00 88.50 112 ARG A CA 1
ATOM 854 C C . ARG A 1 112 ? 6.262 7.490 -6.945 1.00 88.50 112 ARG A C 1
ATOM 856 O O . ARG A 1 112 ? 5.638 6.428 -6.901 1.00 88.50 112 ARG A O 1
ATOM 863 N N . GLY A 1 113 ? 7.330 7.685 -7.702 1.00 91.69 113 GLY A N 1
ATOM 864 C CA . GLY A 1 113 ? 7.912 6.666 -8.545 1.00 91.69 113 GLY A CA 1
ATOM 865 C C . GLY A 1 113 ? 8.742 5.650 -7.766 1.00 91.69 113 GLY A C 1
ATOM 866 O O . GLY A 1 113 ? 9.088 5.847 -6.596 1.00 91.69 113 GLY A O 1
ATOM 867 N N . LEU A 1 114 ? 9.095 4.559 -8.447 1.00 93.50 114 LEU A N 1
ATOM 868 C CA . LEU A 1 114 ? 9.893 3.452 -7.912 1.00 93.50 114 LEU A CA 1
ATOM 869 C C . LEU A 1 114 ? 11.163 3.930 -7.191 1.00 93.50 114 LEU A C 1
ATOM 871 O O . LEU A 1 114 ? 11.515 3.400 -6.136 1.00 93.50 114 LEU A O 1
ATOM 875 N N . VAL A 1 115 ? 11.827 4.954 -7.731 1.00 93.19 115 VAL A N 1
ATOM 876 C CA . VAL A 1 115 ? 13.103 5.470 -7.223 1.00 93.19 115 VAL A CA 1
ATOM 877 C C . VAL A 1 115 ? 13.033 5.931 -5.758 1.00 93.19 115 VAL A C 1
AT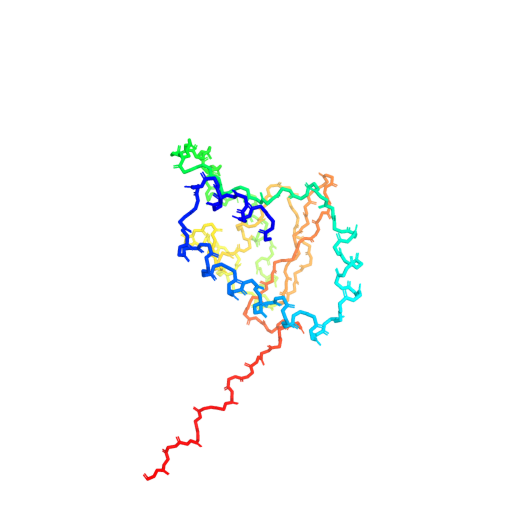OM 879 O O . VAL A 1 115 ? 14.031 5.875 -5.043 1.00 93.19 115 VAL A O 1
ATOM 882 N N . CYS A 1 116 ? 11.852 6.331 -5.273 1.00 90.12 116 CYS A N 1
ATOM 883 C CA . CYS A 1 116 ? 11.641 6.741 -3.883 1.00 90.12 116 CYS A CA 1
ATOM 884 C C . CYS A 1 116 ? 11.619 5.578 -2.882 1.00 90.12 116 CYS A C 1
ATOM 886 O O . CYS A 1 116 ? 11.687 5.818 -1.675 1.00 90.12 116 CYS A O 1
ATOM 888 N N . TYR A 1 117 ? 11.475 4.342 -3.362 1.00 89.31 117 TYR A N 1
ATOM 889 C CA . TYR A 1 117 ? 11.327 3.147 -2.531 1.00 89.31 117 TYR A CA 1
ATOM 890 C C . TYR A 1 117 ? 12.599 2.298 -2.468 1.00 89.31 117 TYR A C 1
ATOM 892 O O . TYR A 1 117 ? 12.676 1.391 -1.639 1.00 89.31 117 TYR A O 1
ATOM 900 N N . LEU A 1 118 ? 13.594 2.610 -3.300 1.00 90.75 118 LEU A N 1
ATOM 901 C CA . LEU A 1 118 ? 14.870 1.907 -3.355 1.00 90.75 118 LEU A CA 1
ATOM 902 C C . LEU A 1 118 ? 15.864 2.477 -2.341 1.00 90.75 118 LEU A C 1
ATOM 904 O O . LEU A 1 118 ? 16.004 3.690 -2.170 1.00 90.75 118 LEU A O 1
ATOM 908 N N . ARG A 1 119 ? 16.594 1.582 -1.680 1.00 87.12 119 ARG A N 1
ATOM 909 C CA . ARG A 1 119 ? 17.698 1.897 -0.771 1.00 87.12 119 ARG A CA 1
ATOM 910 C C . ARG A 1 119 ? 19.002 1.328 -1.317 1.00 87.12 119 ARG A C 1
ATOM 912 O O . ARG A 1 119 ? 19.015 0.383 -2.102 1.00 87.12 119 ARG A O 1
ATOM 919 N N . SER A 1 120 ? 20.127 1.873 -0.861 1.00 84.44 120 SER A N 1
ATOM 920 C CA . SER A 1 120 ? 21.438 1.306 -1.186 1.00 84.44 120 SER A CA 1
ATOM 921 C C . SER A 1 120 ? 21.519 -0.153 -0.723 1.00 84.44 120 SER A C 1
ATOM 923 O O . SER A 1 120 ? 21.269 -0.457 0.444 1.00 84.44 120 SER A O 1
ATOM 925 N N . GLY A 1 121 ? 21.877 -1.047 -1.646 1.00 85.19 121 GLY A N 1
ATOM 926 C CA . GLY A 1 121 ? 21.957 -2.492 -1.416 1.00 85.19 121 GLY A CA 1
ATOM 927 C C . GLY A 1 121 ? 20.699 -3.284 -1.786 1.00 85.19 121 GLY A C 1
ATOM 928 O O . GLY A 1 121 ? 20.778 -4.514 -1.825 1.00 85.19 121 GLY A O 1
ATOM 929 N N . ASP A 1 122 ? 19.581 -2.619 -2.093 1.00 90.62 122 ASP A N 1
ATOM 930 C CA . ASP A 1 122 ? 18.424 -3.284 -2.693 1.00 90.62 122 ASP A CA 1
ATOM 931 C C . ASP A 1 122 ? 18.770 -3.802 -4.098 1.00 90.62 122 ASP A C 1
ATOM 933 O O . ASP A 1 122 ? 19.713 -3.346 -4.752 1.00 90.62 122 ASP A O 1
ATOM 937 N N . LYS A 1 123 ? 18.004 -4.786 -4.567 1.00 91.12 123 LYS A N 1
ATOM 938 C CA . LYS A 1 123 ? 18.085 -5.296 -5.937 1.00 91.12 123 LYS A CA 1
ATOM 939 C C . LYS A 1 123 ? 16.708 -5.283 -6.568 1.00 91.12 123 LYS A C 1
ATOM 941 O O . LYS A 1 123 ? 15.726 -5.612 -5.908 1.00 91.12 123 LYS A O 1
ATOM 946 N N . ILE A 1 124 ? 16.653 -4.958 -7.851 1.00 93.81 124 ILE A N 1
ATOM 947 C CA . ILE A 1 124 ? 15.435 -5.137 -8.633 1.00 93.81 124 ILE A CA 1
ATOM 948 C C . ILE A 1 124 ? 15.380 -6.596 -9.094 1.00 93.81 124 ILE A C 1
ATOM 950 O O . ILE A 1 124 ? 16.374 -7.140 -9.576 1.00 93.81 124 ILE A O 1
ATOM 954 N N . GLY A 1 125 ? 14.243 -7.239 -8.841 1.00 92.50 125 GLY A N 1
ATOM 955 C CA . GLY A 1 125 ? 13.954 -8.607 -9.251 1.00 92.50 125 GLY A CA 1
ATOM 956 C C . GLY A 1 125 ? 13.208 -8.640 -10.580 1.00 92.50 125 GLY A C 1
ATOM 957 O O . GLY A 1 125 ? 13.674 -8.107 -11.580 1.00 92.50 125 GLY A O 1
ATOM 958 N N . GLU A 1 126 ? 12.043 -9.284 -10.583 1.00 94.88 126 GLU A N 1
ATOM 959 C CA . GLU A 1 126 ? 11.182 -9.381 -11.761 1.00 94.88 126 GLU A CA 1
ATOM 960 C C . GLU A 1 126 ? 10.550 -8.025 -12.124 1.00 94.88 126 GLU A C 1
ATOM 962 O O . GLU A 1 126 ? 10.029 -7.316 -11.256 1.00 94.88 126 GLU A O 1
ATOM 967 N N . VAL A 1 127 ? 10.566 -7.689 -13.417 1.00 96.00 127 VAL A N 1
ATOM 968 C CA . VAL A 1 127 ? 9.917 -6.506 -13.996 1.00 96.00 127 VAL A CA 1
ATOM 969 C C . VAL A 1 127 ? 8.772 -6.982 -14.886 1.00 96.00 127 VAL A C 1
ATOM 971 O O . VAL A 1 127 ? 8.975 -7.590 -15.931 1.00 96.00 127 VAL A O 1
ATOM 974 N N . THR A 1 128 ? 7.540 -6.712 -14.465 1.00 95.06 128 THR A N 1
ATOM 975 C CA . THR A 1 128 ? 6.325 -7.062 -15.217 1.00 95.06 128 THR A CA 1
ATOM 976 C C . THR A 1 128 ? 5.483 -5.818 -15.461 1.00 95.06 128 THR A C 1
ATOM 978 O O . THR A 1 128 ? 5.676 -4.796 -14.803 1.00 95.06 128 THR A O 1
ATOM 981 N N . ALA A 1 129 ? 4.494 -5.905 -16.352 1.00 93.31 129 ALA A N 1
ATOM 982 C CA . ALA A 1 129 ? 3.540 -4.815 -16.561 1.00 93.31 129 ALA A CA 1
ATOM 983 C C . ALA A 1 129 ? 2.783 -4.437 -15.271 1.00 93.31 129 ALA A C 1
ATOM 985 O O . ALA A 1 129 ? 2.502 -3.259 -15.053 1.00 93.31 129 ALA A O 1
ATOM 986 N N . GLN A 1 130 ? 2.465 -5.417 -14.408 1.00 93.69 130 GLN A N 1
ATOM 987 C CA . GLN A 1 130 ? 1.689 -5.197 -13.180 1.00 93.69 130 GLN A CA 1
ATOM 988 C C . GLN A 1 130 ? 2.528 -4.772 -11.977 1.00 93.69 130 GLN A C 1
ATOM 990 O O . GLN A 1 130 ? 2.013 -4.055 -11.115 1.00 93.69 130 GLN A O 1
ATOM 995 N N . SER A 1 131 ? 3.774 -5.236 -11.871 1.00 94.75 131 SER A N 1
ATOM 996 C CA . SER A 1 131 ? 4.636 -4.937 -10.727 1.00 94.75 131 SER A CA 1
ATOM 997 C C . SER A 1 131 ? 6.126 -5.093 -11.006 1.00 94.75 131 SER A C 1
ATOM 999 O O . SER A 1 131 ? 6.528 -5.921 -11.823 1.00 94.75 131 SER A O 1
ATOM 1001 N N . ILE A 1 132 ? 6.928 -4.356 -10.241 1.00 96.12 132 ILE A N 1
ATOM 1002 C CA . ILE A 1 132 ? 8.384 -4.497 -10.161 1.00 96.12 132 ILE A CA 1
ATOM 1003 C C . ILE A 1 132 ? 8.753 -5.012 -8.764 1.00 96.12 132 ILE A C 1
ATOM 1005 O O . ILE A 1 132 ? 8.292 -4.463 -7.758 1.00 96.12 132 ILE A O 1
ATOM 1009 N N . GLU A 1 133 ? 9.562 -6.072 -8.683 1.00 95.88 133 GLU A N 1
ATOM 1010 C CA . GLU A 1 133 ? 10.040 -6.615 -7.406 1.00 95.88 133 GLU A CA 1
ATOM 1011 C C . GLU A 1 133 ? 11.251 -5.839 -6.869 1.00 95.88 133 GLU A C 1
ATOM 1013 O O . GLU A 1 133 ? 12.233 -5.615 -7.574 1.00 95.88 133 GLU A O 1
ATOM 1018 N N . ILE A 1 134 ? 11.201 -5.493 -5.583 1.00 94.38 134 ILE A N 1
ATOM 1019 C CA . ILE A 1 134 ? 12.305 -4.932 -4.804 1.00 94.38 134 ILE A CA 1
ATOM 1020 C C . ILE A 1 134 ? 12.739 -5.997 -3.798 1.00 94.38 134 ILE A C 1
ATOM 1022 O O . ILE A 1 134 ? 11.949 -6.441 -2.962 1.00 94.38 134 ILE A O 1
ATOM 1026 N N . ILE A 1 135 ? 13.994 -6.417 -3.884 1.00 92.69 135 ILE A N 1
ATOM 1027 C CA . ILE A 1 135 ? 14.593 -7.442 -3.034 1.00 92.69 135 ILE A CA 1
ATOM 1028 C C . ILE A 1 135 ? 15.531 -6.747 -2.056 1.00 92.69 135 ILE A C 1
ATOM 1030 O O . ILE A 1 135 ? 16.561 -6.196 -2.456 1.00 92.69 135 ILE A O 1
ATOM 1034 N N . HIS A 1 136 ? 15.185 -6.795 -0.773 1.00 87.69 136 HIS A N 1
ATOM 1035 C CA . HIS A 1 136 ? 16.018 -6.220 0.273 1.00 87.69 136 HIS A CA 1
ATOM 1036 C C . HIS A 1 136 ? 17.230 -7.106 0.585 1.00 87.69 136 HIS A C 1
ATOM 1038 O O . HIS A 1 136 ? 17.129 -8.339 0.547 1.00 87.69 136 HIS A O 1
ATOM 1044 N N . PRO A 1 137 ? 18.383 -6.508 0.932 1.00 84.88 137 PRO A N 1
ATOM 1045 C CA . PRO A 1 137 ? 19.567 -7.271 1.284 1.00 84.88 137 PRO A CA 1
ATOM 1046 C C . PRO A 1 137 ? 19.363 -8.086 2.572 1.00 84.88 137 PRO A C 1
ATOM 1048 O O . PRO A 1 137 ? 18.480 -7.831 3.406 1.00 84.88 137 PRO A O 1
ATOM 1051 N N . LEU A 1 138 ? 20.223 -9.090 2.741 1.00 76.38 138 LEU A N 1
ATOM 1052 C CA . LEU A 1 138 ? 20.329 -9.881 3.966 1.00 76.38 138 LEU A CA 1
ATOM 1053 C C . LEU A 1 138 ? 20.519 -8.977 5.201 1.00 76.38 138 LEU A C 1
ATOM 1055 O O . LEU A 1 138 ? 21.211 -7.960 5.112 1.00 76.38 138 LEU A O 1
ATOM 1059 N N . PRO A 1 139 ? 19.935 -9.334 6.362 1.00 76.56 139 PRO A N 1
ATOM 1060 C CA . PRO A 1 139 ? 19.303 -10.618 6.695 1.00 76.56 139 PRO A CA 1
ATOM 1061 C C . PRO A 1 139 ? 17.800 -10.691 6.389 1.00 76.56 139 PRO A C 1
ATOM 1063 O O . PRO A 1 139 ? 17.166 -11.687 6.713 1.00 76.56 139 PRO A O 1
ATOM 1066 N N . SER A 1 140 ? 17.211 -9.624 5.843 1.00 72.19 140 SER A N 1
ATOM 1067 C CA . SER A 1 140 ? 15.757 -9.546 5.702 1.00 72.19 140 SER A CA 1
ATOM 1068 C C . SER A 1 140 ? 15.230 -10.425 4.566 1.00 72.19 140 SER A C 1
ATOM 1070 O O . SER A 1 140 ? 14.193 -11.054 4.746 1.00 72.19 140 SER A O 1
ATOM 1072 N N . GLU A 1 141 ? 15.926 -10.459 3.417 1.00 79.25 141 GLU A N 1
ATOM 1073 C CA . GLU A 1 141 ? 15.502 -11.138 2.171 1.00 79.25 141 GLU A CA 1
ATOM 1074 C C . GLU A 1 141 ? 14.039 -10.873 1.769 1.00 79.25 141 GLU A C 1
ATOM 1076 O O . GLU A 1 141 ? 13.442 -11.593 0.964 1.00 79.25 141 GLU A O 1
ATOM 1081 N N . VAL A 1 142 ? 13.444 -9.811 2.314 1.00 86.06 142 VAL A N 1
ATOM 1082 C CA . VAL A 1 142 ? 12.046 -9.498 2.081 1.00 86.06 142 VAL A CA 1
ATOM 1083 C C . VAL A 1 142 ? 11.907 -9.014 0.647 1.00 86.06 142 VAL A C 1
ATOM 1085 O O . VAL A 1 142 ? 12.639 -8.131 0.192 1.00 86.06 142 VAL A O 1
ATOM 1088 N N . ARG A 1 143 ? 10.941 -9.603 -0.058 1.00 91.25 143 ARG A N 1
ATOM 1089 C CA . ARG A 1 143 ? 10.561 -9.206 -1.408 1.00 91.25 143 ARG A CA 1
ATOM 1090 C C . ARG A 1 143 ? 9.313 -8.349 -1.350 1.00 91.25 143 ARG A C 1
ATOM 1092 O O . ARG A 1 143 ? 8.251 -8.808 -0.931 1.00 91.25 143 ARG A O 1
ATOM 1099 N N . HIS A 1 144 ? 9.451 -7.105 -1.773 1.00 91.12 144 HIS A N 1
ATOM 1100 C CA . HIS A 1 144 ? 8.346 -6.178 -1.943 1.00 91.12 144 HIS A CA 1
ATOM 1101 C C . HIS A 1 144 ? 7.988 -6.048 -3.419 1.00 91.12 144 HIS A C 1
ATOM 1103 O O . HIS A 1 144 ? 8.829 -6.232 -4.292 1.00 91.12 144 HIS A O 1
ATOM 1109 N N . ARG A 1 145 ? 6.725 -5.724 -3.698 1.00 93.44 145 ARG A N 1
ATOM 1110 C CA . ARG A 1 145 ? 6.234 -5.456 -5.052 1.00 93.44 145 ARG A CA 1
ATOM 1111 C C . ARG A 1 145 ? 5.753 -4.022 -5.141 1.00 93.44 145 ARG A C 1
ATOM 1113 O O . ARG A 1 145 ? 4.857 -3.627 -4.397 1.00 93.44 145 ARG A O 1
ATOM 1120 N N . PHE A 1 146 ? 6.343 -3.267 -6.058 1.00 93.25 146 PHE A N 1
ATOM 1121 C CA . PHE A 1 146 ? 5.854 -1.960 -6.460 1.00 93.25 146 PHE A CA 1
ATOM 1122 C C . PHE A 1 146 ? 4.854 -2.148 -7.600 1.00 93.25 146 PHE A C 1
ATOM 1124 O O . PHE A 1 146 ? 5.228 -2.596 -8.681 1.00 93.25 146 PHE A O 1
ATOM 1131 N N . TYR A 1 147 ? 3.575 -1.880 -7.342 1.00 93.00 147 TYR A N 1
ATOM 1132 C CA . TYR A 1 147 ? 2.492 -2.142 -8.291 1.00 93.00 147 TYR A CA 1
ATOM 1133 C C . TYR A 1 147 ? 2.269 -0.970 -9.242 1.00 93.00 147 TYR A C 1
ATOM 1135 O O . TYR A 1 147 ? 2.257 0.182 -8.817 1.00 93.00 147 TYR A O 1
ATOM 1143 N N . ASN A 1 148 ? 2.025 -1.280 -10.514 1.00 91.75 148 ASN A N 1
ATOM 1144 C CA . ASN A 1 148 ? 1.659 -0.307 -11.531 1.00 91.75 148 ASN A CA 1
ATOM 1145 C C . ASN A 1 148 ? 0.156 0.025 -11.426 1.00 91.75 148 ASN A C 1
ATOM 1147 O O . ASN A 1 148 ? -0.677 -0.842 -11.708 1.00 91.75 148 ASN A O 1
ATOM 1151 N N . PRO A 1 149 ? -0.235 1.246 -11.026 1.00 85.88 149 PRO A N 1
ATOM 1152 C CA . PRO A 1 149 ? -1.645 1.621 -10.931 1.00 85.88 149 PRO A CA 1
ATOM 1153 C C . PRO A 1 149 ? -2.294 1.870 -12.301 1.00 85.88 149 PRO A C 1
ATOM 1155 O O . PRO A 1 149 ? -3.520 1.924 -12.385 1.00 85.88 149 PRO A O 1
ATOM 1158 N N . ASP A 1 150 ? -1.494 2.033 -13.358 1.00 86.38 150 ASP A N 1
ATOM 1159 C CA . ASP A 1 150 ? -1.969 2.416 -14.689 1.00 86.38 150 ASP A CA 1
ATOM 1160 C C . ASP A 1 150 ? -2.437 1.197 -15.514 1.00 86.38 150 ASP A C 1
ATOM 1162 O O . ASP A 1 150 ? -3.021 1.351 -16.588 1.00 86.38 150 ASP A O 1
ATOM 1166 N N . VAL A 1 151 ? -2.245 -0.022 -14.995 1.00 88.31 151 VAL A N 1
ATOM 1167 C CA . VAL A 1 151 ? -2.711 -1.279 -15.601 1.00 88.31 151 VAL A CA 1
ATOM 1168 C C . VAL A 1 151 ? -3.733 -1.986 -14.715 1.00 88.31 151 VAL A C 1
ATOM 1170 O O . VAL A 1 151 ? -3.804 -1.777 -13.502 1.00 88.31 151 VAL A O 1
ATOM 1173 N N . GLU A 1 152 ? -4.544 -2.858 -15.315 1.00 85.25 152 GLU A N 1
ATOM 1174 C CA . GLU A 1 152 ? -5.488 -3.664 -14.546 1.00 85.25 152 GLU A CA 1
ATOM 1175 C C . GLU A 1 152 ? -4.764 -4.674 -13.656 1.00 85.25 152 GLU A C 1
ATOM 1177 O O . GLU A 1 152 ? -3.972 -5.497 -14.114 1.00 85.25 152 GLU A O 1
ATOM 1182 N N . GLN A 1 153 ? -5.080 -4.615 -12.365 1.00 86.38 153 GLN A N 1
ATOM 1183 C CA . GLN A 1 153 ? -4.556 -5.539 -11.373 1.00 86.38 153 GLN A CA 1
ATOM 1184 C C . GLN A 1 153 ? -5.531 -6.703 -11.173 1.00 86.38 153 GLN A C 1
ATOM 1186 O O . GLN A 1 153 ? -6.739 -6.471 -11.062 1.00 86.38 153 GLN A O 1
ATOM 1191 N N . PRO A 1 154 ? -5.038 -7.945 -11.039 1.00 80.94 154 PRO A N 1
ATOM 1192 C CA . PRO A 1 154 ? -5.895 -9.129 -10.986 1.00 80.94 154 PRO A CA 1
ATOM 1193 C C . PRO A 1 154 ? -6.826 -9.172 -9.761 1.00 80.94 154 PRO A C 1
ATOM 1195 O O . PRO A 1 154 ? -7.845 -9.857 -9.793 1.00 80.94 154 PRO A O 1
ATOM 1198 N N . TRP A 1 155 ? -6.524 -8.429 -8.689 1.00 80.75 155 TRP A N 1
ATOM 1199 C CA . TRP A 1 155 ? -7.373 -8.330 -7.490 1.00 80.75 155 TRP A CA 1
ATOM 1200 C C . TRP A 1 155 ? -8.307 -7.111 -7.471 1.00 80.75 155 TRP A C 1
ATOM 1202 O O . TRP A 1 155 ? -9.173 -7.027 -6.596 1.00 80.75 155 TRP A O 1
ATOM 1212 N N . ILE A 1 156 ? -8.164 -6.154 -8.395 1.00 74.44 156 ILE A N 1
ATOM 1213 C CA . ILE A 1 156 ? -9.023 -4.966 -8.416 1.00 74.44 156 ILE A CA 1
ATOM 1214 C C . ILE A 1 156 ? -10.314 -5.305 -9.159 1.00 74.44 156 ILE A C 1
ATOM 1216 O O . ILE A 1 156 ? -10.391 -5.292 -10.385 1.00 74.44 156 ILE A O 1
ATOM 1220 N N . ARG A 1 157 ? -11.381 -5.551 -8.395 1.00 65.50 157 ARG A N 1
ATOM 1221 C CA . ARG A 1 157 ? -12.745 -5.524 -8.930 1.00 65.50 157 ARG A CA 1
ATOM 1222 C C . ARG A 1 157 ? -13.141 -4.064 -9.136 1.00 65.50 157 ARG A C 1
ATOM 1224 O O . ARG A 1 157 ? -13.492 -3.384 -8.174 1.00 65.50 157 ARG A O 1
ATOM 1231 N N . LYS A 1 158 ? -13.099 -3.572 -10.378 1.00 62.44 158 LYS A N 1
ATOM 1232 C CA . LYS A 1 158 ? -13.728 -2.290 -10.730 1.00 62.44 158 LYS A CA 1
ATOM 1233 C C . LYS A 1 158 ? -15.223 -2.411 -10.427 1.00 62.44 158 LYS A C 1
ATOM 1235 O O . LYS A 1 158 ? -15.954 -3.071 -11.161 1.00 62.44 158 LYS A O 1
ATOM 1240 N N . ILE A 1 159 ? -15.683 -1.813 -9.329 1.00 62.34 159 ILE A N 1
ATOM 1241 C CA . ILE A 1 159 ? -17.116 -1.637 -9.087 1.00 62.34 159 ILE A CA 1
ATOM 1242 C C . ILE A 1 159 ? -17.574 -0.646 -10.156 1.00 62.34 159 ILE A C 1
ATOM 1244 O O . ILE A 1 159 ? -17.271 0.543 -10.077 1.00 62.34 159 ILE A O 1
ATOM 1248 N N . GLY A 1 160 ? -18.188 -1.162 -11.221 1.00 47.94 160 GLY A N 1
ATOM 1249 C CA . GLY A 1 160 ? -18.582 -0.366 -12.373 1.00 47.94 160 GLY A CA 1
ATOM 1250 C C . GLY A 1 160 ? -19.473 0.794 -11.946 1.00 47.94 160 GLY A C 1
ATOM 1251 O O . GLY A 1 160 ? -20.528 0.592 -11.346 1.00 47.94 160 GLY A O 1
ATOM 1252 N N . ALA A 1 161 ? -19.066 2.015 -12.286 1.00 49.81 161 ALA A N 1
ATOM 1253 C CA . ALA A 1 161 ? -19.945 3.173 -12.286 1.00 49.81 161 ALA A CA 1
ATOM 1254 C C . ALA A 1 161 ? -20.955 3.020 -13.436 1.00 49.81 161 ALA A C 1
ATOM 1256 O O . ALA A 1 161 ? -20.837 3.645 -14.484 1.00 49.81 161 ALA A O 1
ATOM 1257 N N . ALA A 1 162 ? -21.934 2.138 -13.262 1.00 46.53 162 ALA A N 1
ATOM 1258 C CA . ALA A 1 162 ? -23.035 1.946 -14.190 1.00 46.53 162 ALA A CA 1
ATOM 1259 C C . ALA A 1 162 ? -24.331 1.816 -13.387 1.00 46.53 162 ALA A C 1
ATOM 1261 O O . ALA A 1 162 ? -24.675 0.719 -12.968 1.00 46.53 162 ALA A O 1
ATOM 1262 N N . ALA A 1 163 ? -24.989 2.958 -13.131 1.00 44.72 163 ALA A N 1
ATOM 1263 C CA . ALA A 1 163 ? -26.453 3.122 -13.023 1.00 44.72 163 ALA A CA 1
ATOM 1264 C C . ALA A 1 163 ? -26.839 4.439 -12.312 1.00 44.72 163 ALA A C 1
ATOM 1266 O O . ALA A 1 163 ? -27.444 4.413 -11.248 1.00 44.72 163 ALA A O 1
ATOM 1267 N N . LYS A 1 164 ? -26.512 5.607 -12.884 1.00 42.94 164 LYS A N 1
ATOM 1268 C CA . LYS A 1 164 ? -27.253 6.864 -12.624 1.00 42.94 164 LYS A CA 1
ATOM 1269 C C . LYS A 1 164 ? -27.229 7.761 -13.864 1.00 42.94 164 LYS A C 1
ATOM 1271 O O . LYS A 1 164 ? -26.647 8.839 -13.851 1.00 42.94 164 LYS A O 1
ATOM 1276 N N . LYS A 1 165 ? -27.810 7.293 -14.972 1.00 40.94 165 LYS A N 1
ATOM 1277 C CA . LYS A 1 165 ? -28.145 8.166 -16.110 1.00 40.94 165 LYS A CA 1
ATOM 1278 C C . LYS A 1 165 ? -29.277 7.584 -16.961 1.00 40.94 165 LYS A C 1
ATOM 1280 O O . LYS A 1 165 ? -29.111 7.369 -18.152 1.00 40.94 165 LYS A O 1
ATOM 1285 N N . SER A 1 166 ? -30.417 7.306 -16.338 1.00 45.19 166 SER A N 1
ATOM 1286 C CA . SER A 1 166 ? -31.672 7.035 -17.052 1.00 45.19 166 SER A CA 1
ATOM 1287 C C . SER A 1 166 ? -32.866 7.165 -16.104 1.00 45.19 166 SER A C 1
ATOM 1289 O O . SER A 1 166 ? -33.609 6.218 -15.910 1.00 45.19 166 SER A O 1
ATOM 1291 N N . GLU A 1 167 ? -33.009 8.324 -15.469 1.00 40.62 167 GLU A N 1
ATOM 1292 C CA . GLU A 1 167 ? -34.255 8.753 -14.818 1.00 40.62 167 GLU A CA 1
ATOM 1293 C C . GLU A 1 167 ? -34.203 10.281 -14.737 1.00 40.62 167 GLU A C 1
ATOM 1295 O O . GLU A 1 167 ? -33.744 10.859 -13.760 1.00 40.62 167 GLU A O 1
ATOM 1300 N N . ASN A 1 168 ? -34.471 10.920 -15.875 1.00 42.75 168 ASN A N 1
ATOM 1301 C CA . ASN A 1 168 ? -34.961 12.297 -15.986 1.00 42.75 168 ASN A CA 1
ATOM 1302 C C . ASN A 1 168 ? -35.214 12.584 -17.471 1.00 42.75 168 ASN A C 1
ATOM 1304 O O . ASN A 1 168 ? -34.459 13.293 -18.132 1.00 42.75 168 ASN A O 1
ATOM 1308 N N . LEU A 1 169 ? -36.273 11.973 -17.997 1.00 40.06 169 LEU A N 1
ATOM 1309 C CA . LEU A 1 169 ? -37.104 12.602 -19.016 1.00 40.06 169 LEU A CA 1
ATOM 1310 C C . LEU A 1 169 ? -38.543 12.491 -18.508 1.00 40.06 169 LEU A C 1
ATOM 1312 O O . LEU A 1 169 ? -39.134 11.413 -18.563 1.00 40.06 169 LEU A O 1
ATOM 1316 N N . SER A 1 170 ? -39.039 13.605 -17.979 1.00 43.06 170 SER A N 1
ATOM 1317 C CA . SER A 1 170 ? -40.461 13.944 -17.956 1.00 43.06 170 SER A CA 1
ATOM 1318 C C . SER A 1 170 ? -40.677 15.063 -18.960 1.00 43.06 170 SER A C 1
ATOM 1320 O O . SER A 1 170 ? -39.758 15.911 -19.068 1.00 43.06 170 SER A O 1
#

Sequence (170 aa):
MVIAKKAAAAGQIDTVAFEELRVRFNAVHQWAIGHFGEECLLEAVRGLRADYNAPVPEDDSPRASLPQARRSDHVSADAIAMVDAIVEEAMSVGWSRERLYDPGKGIFDPGRGLVCYLRSGDKIGEVTAQSIEIIHPLPSEVRHRFYNPDVEQPWIRKIGAAAKKSENLS

Foldseek 3Di:
DVVLVVCVVVVVDDPVVSVVVVVVVVVVVVVCCVPPNPVNVVVVVVVDDPPDDDPDPPDPPPPPPDPPPPDDLDLDPQLVVQLVVCVVVLVVQPDDPQQACPSAPDPPGPSHHPSSVDDPQWHWDDRHNFWIWIQHDPPVRDIDTDGDPVDDDPPDDPPDPPDDDPPDDD

Secondary structure (DSSP, 8-state):
-HHHHHHHHTTSS-HHHHHHHHHHHHHHHHHHHHHH-HHHHHHHHHHS-TT----PPPP-S-----S--SS-----HHHHHHHHHHHHHHHHTT--HHHHH---SSTT-TT--GGGT--TT-EEEEE-SSEEEEEPPTTT-PEEEEE-TTS--TT-------SSSS----

pLDDT: mean 80.6, std 15.45, range [40.06, 96.31]